Protein AF-A0A7R8VYS5-F1 (afdb_monomer_lite)

Structure (mmCIF, N/CA/C/O backbone):
data_AF-A0A7R8VYS5-F1
#
_entry.id   AF-A0A7R8VYS5-F1
#
loop_
_atom_site.group_PDB
_atom_site.id
_atom_site.type_symbol
_atom_site.label_atom_id
_atom_site.label_alt_id
_atom_site.label_comp_id
_atom_site.label_asym_id
_atom_site.label_entity_id
_atom_site.label_seq_id
_atom_site.pdbx_PDB_ins_code
_atom_site.Cartn_x
_atom_site.Cartn_y
_atom_site.Cartn_z
_atom_site.occupancy
_atom_site.B_iso_or_equiv
_atom_site.auth_seq_id
_atom_site.auth_comp_id
_atom_site.auth_asym_id
_atom_site.auth_atom_id
_atom_site.pdbx_PDB_model_num
ATOM 1 N N . CYS A 1 1 ? 26.573 7.358 -9.102 1.00 62.75 1 CYS A N 1
ATOM 2 C CA . CYS A 1 1 ? 25.370 7.108 -8.269 1.00 62.75 1 CYS A CA 1
ATOM 3 C C . CYS A 1 1 ? 24.070 6.967 -9.071 1.00 62.75 1 CYS A C 1
ATOM 5 O O . CYS A 1 1 ? 23.376 5.982 -8.853 1.00 62.75 1 CYS A O 1
ATOM 7 N N . LEU A 1 2 ? 23.752 7.855 -10.030 1.00 83.25 2 LEU A N 1
ATOM 8 C CA . LEU A 1 2 ? 22.486 7.796 -10.794 1.00 83.25 2 LEU A CA 1
ATOM 9 C C . LEU A 1 2 ? 22.242 6.452 -11.512 1.00 83.25 2 LEU A C 1
ATOM 11 O O . LEU A 1 2 ? 21.148 5.898 -11.453 1.00 83.25 2 LEU A O 1
ATOM 15 N N . ALA A 1 3 ? 23.283 5.891 -12.136 1.00 92.56 3 ALA A N 1
ATOM 16 C CA . ALA A 1 3 ? 23.187 4.615 -12.847 1.00 92.56 3 ALA A CA 1
ATOM 17 C C . ALA A 1 3 ? 22.881 3.420 -11.920 1.00 92.56 3 ALA A C 1
ATOM 19 O O . ALA A 1 3 ? 22.159 2.511 -12.321 1.00 92.56 3 ALA A O 1
ATOM 20 N N . LEU A 1 4 ? 23.388 3.426 -10.678 1.00 97.38 4 LEU A N 1
ATOM 21 C CA . LEU A 1 4 ? 23.113 2.376 -9.690 1.00 97.38 4 LEU A CA 1
ATOM 22 C C . LEU A 1 4 ? 21.640 2.409 -9.264 1.00 97.38 4 LEU A C 1
ATOM 24 O O . LEU A 1 4 ? 20.971 1.380 -9.286 1.00 97.38 4 LEU A O 1
ATOM 28 N N . VAL A 1 5 ? 21.132 3.600 -8.928 1.00 97.44 5 VAL A N 1
ATOM 29 C CA . VAL A 1 5 ? 19.735 3.805 -8.515 1.00 97.44 5 VAL A CA 1
ATOM 30 C C . VAL A 1 5 ? 18.788 3.410 -9.650 1.00 97.44 5 VAL A C 1
ATOM 32 O O . VAL A 1 5 ? 17.892 2.594 -9.447 1.00 97.44 5 VAL A O 1
ATOM 35 N N . ALA A 1 6 ? 19.037 3.887 -10.873 1.00 97.00 6 ALA A N 1
ATOM 36 C CA . ALA A 1 6 ? 18.218 3.540 -12.032 1.00 97.00 6 ALA A CA 1
ATOM 37 C C . ALA A 1 6 ? 18.183 2.024 -12.294 1.00 97.00 6 ALA A C 1
ATOM 39 O O . ALA A 1 6 ? 17.119 1.480 -12.578 1.00 97.00 6 ALA A O 1
ATOM 40 N N . ARG A 1 7 ? 19.320 1.324 -12.167 1.00 97.44 7 ARG A N 1
ATOM 41 C CA . ARG A 1 7 ? 19.379 -0.138 -12.328 1.00 97.44 7 ARG A CA 1
ATOM 42 C C . ARG A 1 7 ? 18.647 -0.875 -11.206 1.00 97.44 7 ARG A C 1
ATOM 44 O O . ARG A 1 7 ? 17.888 -1.788 -11.506 1.00 97.44 7 ARG A O 1
ATOM 51 N N . ARG A 1 8 ? 18.824 -0.462 -9.945 1.00 97.44 8 ARG A N 1
ATOM 52 C CA . ARG A 1 8 ? 18.141 -1.062 -8.782 1.00 97.44 8 ARG A CA 1
ATOM 53 C C . ARG A 1 8 ? 16.616 -0.973 -8.891 1.00 97.44 8 ARG A C 1
ATOM 55 O O . ARG A 1 8 ? 15.931 -1.892 -8.464 1.00 97.44 8 ARG A O 1
ATOM 62 N N . HIS A 1 9 ? 16.101 0.110 -9.468 1.00 96.94 9 HIS A N 1
ATOM 63 C CA . HIS A 1 9 ? 14.665 0.326 -9.671 1.00 96.94 9 HIS A CA 1
ATOM 64 C C . HIS A 1 9 ? 14.165 -0.116 -11.054 1.00 96.94 9 HIS A C 1
ATOM 66 O O . HIS A 1 9 ? 13.070 0.274 -11.447 1.00 96.94 9 HIS A O 1
ATOM 72 N N . TYR A 1 10 ? 14.950 -0.877 -11.829 1.00 97.06 10 TYR A N 1
ATOM 73 C CA . TYR A 1 10 ? 14.580 -1.308 -13.187 1.00 97.06 10 TYR A CA 1
ATOM 74 C C . TYR A 1 10 ? 14.127 -0.150 -14.099 1.00 97.06 10 TYR A C 1
ATOM 76 O O . TYR A 1 10 ? 13.295 -0.319 -14.984 1.00 97.06 10 TYR A O 1
ATOM 84 N N . ARG A 1 11 ? 14.686 1.050 -13.880 1.00 95.94 11 ARG A N 1
ATOM 85 C CA . ARG A 1 11 ? 14.343 2.318 -14.552 1.00 95.94 11 ARG A CA 1
ATOM 86 C C . ARG A 1 11 ? 12.891 2.789 -14.341 1.00 95.94 11 ARG A C 1
ATOM 88 O O . ARG A 1 11 ? 12.444 3.704 -15.028 1.00 95.94 11 ARG A O 1
ATOM 95 N N . LEU A 1 12 ? 12.177 2.245 -13.355 1.00 95.25 12 LEU A N 1
ATOM 96 C CA . LEU A 1 12 ? 10.824 2.652 -12.961 1.00 95.25 12 LEU A CA 1
ATOM 97 C C . LEU A 1 12 ? 10.879 3.758 -11.895 1.00 95.25 12 LEU A C 1
AT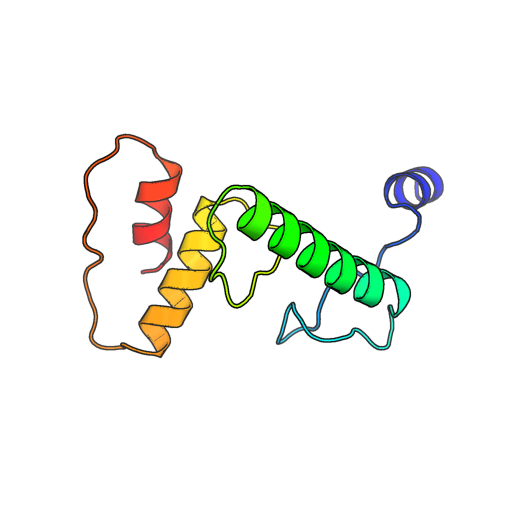OM 99 O O . LEU A 1 12 ? 10.730 3.508 -10.703 1.00 95.25 12 LEU A O 1
ATOM 103 N N . GLY A 1 13 ? 11.129 4.997 -12.324 1.00 93.69 13 GLY A N 1
ATOM 104 C CA . GLY A 1 13 ? 11.325 6.136 -11.412 1.00 93.69 13 GLY A CA 1
ATOM 105 C C . GLY A 1 13 ? 10.070 6.943 -11.050 1.00 93.69 13 GLY A C 1
ATOM 106 O O . GLY A 1 13 ? 10.122 7.749 -10.131 1.00 93.69 13 GLY A O 1
ATOM 107 N N . HIS A 1 14 ? 8.954 6.758 -11.760 1.00 94.69 14 HIS A N 1
ATOM 108 C CA . HIS A 1 14 ? 7.770 7.627 -11.639 1.00 94.69 14 HIS A CA 1
ATOM 109 C C . HIS A 1 14 ? 6.801 7.254 -10.503 1.00 94.69 14 HIS A C 1
ATOM 111 O O . HIS A 1 14 ? 5.863 8.004 -10.247 1.00 94.69 14 HIS A O 1
ATOM 117 N N . GLY A 1 15 ? 6.997 6.109 -9.842 1.00 94.19 15 GLY A N 1
ATOM 118 C CA . GLY A 1 15 ? 6.059 5.599 -8.837 1.00 94.19 15 GLY A CA 1
ATOM 119 C C . GLY A 1 15 ? 4.768 5.027 -9.439 1.00 94.19 15 GLY A C 1
ATOM 120 O O . 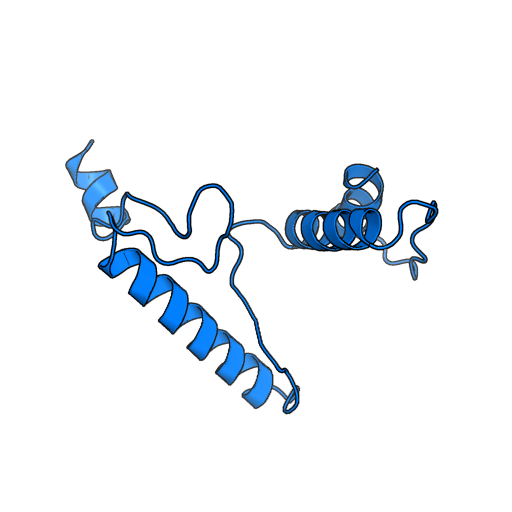GLY A 1 15 ? 4.759 4.579 -10.589 1.00 94.19 15 GLY A O 1
ATOM 121 N N . ILE A 1 16 ? 3.700 5.016 -8.636 1.00 95.50 16 ILE A N 1
ATOM 122 C CA . ILE A 1 16 ? 2.369 4.493 -8.983 1.00 95.50 16 ILE A CA 1
ATOM 123 C C . ILE A 1 16 ? 1.292 5.561 -8.762 1.00 95.50 16 ILE A C 1
ATOM 125 O O . ILE A 1 16 ? 1.469 6.454 -7.935 1.00 95.50 16 ILE A O 1
ATOM 129 N N . GLY A 1 17 ? 0.170 5.434 -9.473 1.00 93.06 17 GLY A N 1
ATOM 130 C CA . GLY A 1 17 ? -0.994 6.298 -9.297 1.00 93.06 17 GLY A CA 1
ATOM 131 C C . GLY A 1 17 ? -0.798 7.749 -9.744 1.00 93.06 17 GLY A C 1
ATOM 132 O O . GLY A 1 17 ? 0.160 8.125 -10.436 1.00 93.06 17 GLY A O 1
ATOM 133 N N . ARG A 1 18 ? -1.754 8.578 -9.333 1.00 94.50 18 ARG A N 1
ATOM 134 C CA . ARG A 1 18 ? -1.777 10.034 -9.492 1.00 94.50 18 ARG A CA 1
ATOM 135 C C . ARG A 1 18 ? -1.999 10.694 -8.131 1.00 94.50 18 ARG A C 1
ATOM 137 O O . ARG A 1 18 ? -2.220 10.027 -7.128 1.00 94.50 18 ARG A O 1
ATOM 144 N N . SER A 1 19 ? -1.928 12.023 -8.092 1.00 83.50 19 SER A N 1
ATOM 145 C CA . SER A 1 19 ? -2.007 12.804 -6.850 1.00 83.50 19 SER A CA 1
ATOM 146 C C . SER A 1 19 ? -3.299 12.605 -6.047 1.00 83.50 19 SER A C 1
ATOM 148 O O . SER A 1 19 ? -3.295 12.897 -4.859 1.00 83.50 19 SER A O 1
ATOM 150 N N . GLY A 1 20 ? -4.383 12.137 -6.676 1.00 78.44 20 GLY A N 1
ATOM 151 C CA . GLY A 1 20 ? -5.666 11.883 -6.011 1.00 78.44 20 GLY A CA 1
ATOM 152 C C . GLY A 1 20 ? -6.055 10.409 -5.883 1.00 78.44 20 GLY A C 1
ATOM 153 O O . GLY A 1 20 ? -6.951 10.105 -5.106 1.00 78.44 20 GLY A O 1
ATOM 154 N N . ASP A 1 21 ? -5.407 9.499 -6.618 1.00 85.31 21 ASP A N 1
ATOM 155 C CA . ASP A 1 21 ? -5.820 8.094 -6.684 1.00 85.31 21 ASP A CA 1
ATOM 156 C C . ASP A 1 21 ? -4.636 7.173 -7.040 1.00 85.31 21 ASP A C 1
ATOM 158 O O . ASP A 1 21 ? -3.957 7.340 -8.058 1.00 85.31 21 ASP A O 1
ATOM 162 N N . LEU A 1 22 ? -4.392 6.176 -6.184 1.00 86.12 22 LEU A N 1
ATOM 163 C CA . LEU A 1 22 ? -3.338 5.169 -6.341 1.00 86.12 22 LEU A CA 1
ATOM 164 C C . LEU A 1 22 ? -3.628 4.152 -7.459 1.00 86.12 22 LEU A C 1
ATOM 166 O O . LEU A 1 22 ? -2.693 3.564 -8.011 1.00 86.12 22 LEU A O 1
ATOM 170 N N . GLY A 1 23 ? -4.902 3.919 -7.782 1.00 86.44 23 GLY A N 1
ATOM 171 C CA . GLY A 1 23 ? -5.344 2.996 -8.830 1.00 86.44 23 GLY A CA 1
ATOM 172 C C . GLY A 1 23 ? -5.330 3.603 -10.235 1.00 86.44 23 GLY A C 1
ATOM 173 O O . GLY A 1 23 ? -5.398 2.870 -11.228 1.00 86.44 23 GLY A O 1
ATOM 174 N N . GLU A 1 24 ? -5.216 4.926 -10.335 1.00 91.62 24 GLU A N 1
ATOM 175 C CA . GLU A 1 24 ? -5.321 5.645 -11.599 1.00 91.62 24 GLU A CA 1
ATOM 176 C C . GLU A 1 24 ? -4.078 5.461 -12.487 1.00 91.62 24 GLU A C 1
ATOM 178 O O . GLU A 1 24 ? -2.939 5.357 -12.022 1.00 91.62 24 GLU A O 1
ATOM 183 N N . VAL A 1 25 ? -4.284 5.427 -13.808 1.00 93.81 25 VAL A N 1
ATOM 184 C CA . VAL A 1 25 ? -3.183 5.313 -14.775 1.00 93.81 25 VAL A CA 1
ATOM 185 C C . VAL A 1 25 ? -2.410 6.628 -14.832 1.00 93.81 25 VAL A C 1
ATOM 187 O O . VAL A 1 25 ? -2.982 7.686 -15.079 1.00 93.81 25 VAL A O 1
ATOM 190 N N . GLN A 1 26 ? -1.089 6.559 -14.674 1.00 94.56 26 GLN A N 1
ATOM 191 C CA . GLN A 1 26 ? -0.197 7.702 -14.822 1.00 94.56 26 GLN A CA 1
ATOM 192 C C . GLN A 1 26 ? 0.168 7.892 -16.307 1.00 94.56 26 GLN A C 1
ATOM 194 O O . GLN A 1 26 ? 0.942 7.086 -16.837 1.00 94.56 26 GLN A O 1
ATOM 199 N N . PRO A 1 27 ? -0.300 8.959 -16.993 1.00 91.94 27 PRO A N 1
ATOM 200 C CA . PRO A 1 27 ? -0.019 9.175 -18.419 1.00 91.94 27 PRO A CA 1
ATOM 201 C C . PRO A 1 27 ? 1.480 9.308 -18.725 1.00 91.94 27 PRO A C 1
ATOM 203 O O . PRO A 1 27 ? 1.927 8.948 -19.809 1.00 91.94 27 PRO A O 1
ATOM 206 N N . LYS A 1 28 ? 2.277 9.767 -17.751 1.00 93.88 28 LYS A N 1
ATOM 207 C CA . LYS A 1 28 ? 3.741 9.894 -17.872 1.00 93.88 28 LYS A CA 1
ATOM 208 C C . LYS A 1 28 ? 4.498 8.585 -17.604 1.00 93.88 28 LYS A C 1
ATOM 210 O O . LYS A 1 28 ? 5.714 8.538 -17.757 1.00 93.88 28 LYS A O 1
ATOM 215 N N . ALA A 1 29 ? 3.804 7.530 -17.174 1.00 94.56 29 ALA A N 1
ATOM 216 C CA . ALA A 1 29 ? 4.410 6.286 -16.711 1.00 94.56 29 ALA A CA 1
ATOM 217 C C . ALA A 1 29 ? 3.510 5.074 -16.995 1.00 94.56 29 ALA A C 1
ATOM 219 O O . ALA A 1 29 ? 3.088 4.354 -16.083 1.00 94.56 29 ALA A O 1
ATOM 220 N N . ALA A 1 30 ? 3.231 4.828 -18.278 1.00 95.25 30 ALA A N 1
ATOM 221 C CA . ALA A 1 30 ? 2.410 3.698 -18.718 1.00 95.25 30 ALA A CA 1
ATOM 222 C C . ALA A 1 30 ? 2.951 2.343 -18.217 1.00 95.25 30 ALA A C 1
ATOM 224 O O . ALA A 1 30 ? 2.182 1.524 -17.719 1.00 95.25 30 ALA A O 1
ATOM 225 N N . GLY A 1 31 ? 4.276 2.137 -18.261 1.00 95.94 31 GLY A N 1
ATOM 226 C CA . GLY A 1 31 ? 4.919 0.907 -17.779 1.00 95.94 31 GLY A CA 1
ATOM 227 C C . GLY A 1 31 ? 4.718 0.661 -16.279 1.00 95.94 31 GLY A C 1
ATOM 228 O O . GLY A 1 31 ? 4.278 -0.418 -15.888 1.00 95.94 31 GLY A O 1
ATOM 229 N N . SER A 1 32 ? 4.956 1.674 -15.437 1.00 96.19 32 SER A N 1
ATOM 230 C CA . SER A 1 32 ? 4.700 1.575 -13.990 1.00 96.19 32 SER A CA 1
ATOM 231 C C . SER A 1 32 ? 3.216 1.361 -13.681 1.00 96.19 32 SER A C 1
ATOM 233 O O . SER A 1 32 ? 2.874 0.592 -12.786 1.00 96.19 32 SER A O 1
ATOM 235 N N . SER A 1 33 ? 2.326 1.997 -14.450 1.00 96.31 33 SER A N 1
ATOM 236 C CA . SER A 1 33 ? 0.874 1.841 -14.299 1.00 96.31 33 SER A CA 1
ATOM 237 C C . SER A 1 33 ? 0.416 0.417 -14.621 1.00 96.31 33 SER A C 1
ATOM 239 O O . SER A 1 33 ? -0.390 -0.154 -13.888 1.00 96.31 33 SER A O 1
ATOM 241 N N . LEU A 1 34 ? 0.950 -0.178 -15.693 1.00 96.69 34 LEU A N 1
ATOM 242 C CA . LEU A 1 34 ? 0.681 -1.570 -16.048 1.00 96.69 34 LEU A CA 1
ATOM 243 C C . LEU A 1 34 ? 1.206 -2.527 -14.971 1.00 96.69 34 LEU A C 1
ATOM 245 O O . LEU A 1 34 ? 0.478 -3.423 -14.552 1.00 96.69 34 LEU A O 1
ATOM 249 N N . MET A 1 35 ? 2.428 -2.304 -14.479 1.00 96.88 35 MET A N 1
ATOM 250 C CA . MET A 1 35 ? 3.008 -3.104 -13.398 1.00 96.88 35 MET A CA 1
ATOM 251 C C . MET A 1 35 ? 2.146 -3.063 -12.131 1.00 96.88 35 MET A C 1
ATOM 253 O O . MET A 1 35 ? 1.886 -4.111 -11.544 1.00 96.88 35 MET A O 1
ATOM 257 N N . ASN A 1 36 ? 1.652 -1.887 -11.738 1.00 96.56 36 ASN A N 1
ATOM 258 C CA . ASN A 1 36 ? 0.748 -1.739 -10.597 1.00 96.56 36 ASN A CA 1
ATOM 259 C C . ASN A 1 36 ? -0.547 -2.552 -10.783 1.00 96.56 36 ASN A C 1
ATOM 261 O O . ASN A 1 36 ? -0.927 -3.326 -9.908 1.00 96.56 36 ASN A O 1
ATOM 265 N N . LYS A 1 37 ? -1.192 -2.441 -11.954 1.00 96.75 37 LYS A N 1
ATOM 266 C CA . LYS A 1 37 ? -2.423 -3.189 -12.264 1.00 96.75 37 LYS A CA 1
ATOM 267 C C . LYS A 1 37 ? -2.207 -4.700 -12.230 1.00 96.75 37 LYS A C 1
ATOM 269 O O . LYS A 1 37 ? -2.966 -5.401 -11.569 1.00 96.75 37 LYS A O 1
ATOM 274 N N . LEU A 1 38 ? -1.157 -5.188 -12.893 1.00 97.75 38 LEU A N 1
ATOM 275 C CA . LEU A 1 38 ? -0.808 -6.610 -12.894 1.00 97.75 38 LEU A CA 1
ATOM 276 C C . LEU A 1 38 ? -0.526 -7.117 -11.479 1.00 97.75 38 LEU A C 1
ATOM 278 O O . LEU A 1 38 ? -1.019 -8.174 -11.101 1.00 97.75 38 LEU A O 1
ATOM 282 N N . THR A 1 39 ? 0.205 -6.340 -10.679 1.00 97.81 39 THR A N 1
ATOM 283 C CA . THR A 1 39 ? 0.502 -6.693 -9.286 1.00 97.81 39 THR A CA 1
ATOM 284 C C . THR A 1 39 ? -0.786 -6.833 -8.474 1.00 97.81 39 THR A C 1
ATOM 286 O O . THR A 1 39 ? -0.960 -7.833 -7.785 1.00 97.81 39 THR A O 1
ATOM 289 N N . ASN A 1 40 ? -1.728 -5.895 -8.607 1.00 97.38 40 ASN A N 1
ATOM 290 C CA . ASN A 1 40 ? -3.021 -5.970 -7.920 1.00 97.38 40 ASN A CA 1
ATOM 291 C C . ASN A 1 40 ? -3.848 -7.186 -8.365 1.00 97.38 40 ASN A C 1
ATOM 293 O O . ASN A 1 40 ? -4.438 -7.855 -7.521 1.00 97.38 40 ASN A O 1
ATOM 297 N N . CYS A 1 41 ? -3.858 -7.515 -9.661 1.00 97.88 41 CYS A N 1
ATOM 298 C CA . CYS A 1 41 ? -4.530 -8.714 -10.165 1.00 97.88 41 CYS A CA 1
ATOM 299 C C . CYS A 1 41 ? -3.918 -10.003 -9.598 1.00 97.88 41 CYS A C 1
ATOM 301 O O . CYS A 1 41 ? -4.657 -10.875 -9.150 1.00 97.88 41 CYS A O 1
ATOM 303 N N . LEU A 1 42 ? -2.586 -10.112 -9.578 1.00 98.44 42 LEU A N 1
ATOM 304 C CA . LEU A 1 42 ? -1.891 -11.287 -9.045 1.00 98.44 42 LEU A CA 1
ATOM 305 C C . LEU A 1 42 ? -2.105 -11.441 -7.536 1.00 98.44 42 LEU A C 1
ATOM 307 O O . LEU A 1 42 ? -2.356 -12.541 -7.058 1.00 98.44 42 LEU A O 1
ATOM 311 N N . VAL A 1 43 ? -2.054 -10.345 -6.777 1.00 98.12 43 VAL A N 1
ATOM 312 C CA . VAL A 1 43 ? -2.333 -10.378 -5.334 1.00 98.12 43 VAL A CA 1
ATOM 313 C C . VAL A 1 43 ? -3.784 -10.782 -5.068 1.00 98.12 43 VAL A C 1
ATOM 315 O O . VAL A 1 43 ? -4.032 -11.585 -4.170 1.00 98.12 43 VAL A O 1
ATOM 318 N N . LEU A 1 44 ? -4.739 -10.285 -5.860 1.00 98.19 44 LEU A N 1
ATOM 319 C CA . LEU A 1 44 ? -6.145 -10.673 -5.736 1.00 98.19 44 LEU A CA 1
ATOM 320 C C . LEU A 1 44 ? -6.338 -12.168 -5.991 1.00 98.19 44 LEU A C 1
ATOM 322 O O . LEU A 1 44 ? -7.080 -12.827 -5.262 1.00 98.19 44 LEU A O 1
ATOM 326 N N . ASP A 1 45 ? -5.663 -12.691 -7.012 1.00 98.19 45 ASP A N 1
ATOM 327 C CA . ASP A 1 45 ? -5.684 -14.112 -7.336 1.00 98.19 45 ASP A CA 1
ATOM 328 C C . ASP A 1 45 ? -5.117 -14.953 -6.185 1.00 98.19 45 ASP A C 1
ATOM 330 O O . ASP A 1 45 ? -5.777 -15.879 -5.719 1.00 98.19 45 ASP A O 1
ATOM 334 N N . VAL A 1 46 ? -3.976 -14.549 -5.613 1.00 98.38 46 VAL A N 1
ATOM 335 C CA . VAL A 1 46 ? -3.399 -15.199 -4.425 1.00 98.38 46 VAL A CA 1
ATOM 336 C C . VAL A 1 46 ? -4.364 -15.164 -3.236 1.00 98.38 46 VAL A C 1
ATOM 338 O O . VAL A 1 46 ? -4.563 -16.184 -2.586 1.00 98.38 46 VAL A O 1
ATOM 341 N N . ILE A 1 47 ? -5.012 -14.032 -2.948 1.00 98.25 47 ILE A N 1
ATOM 342 C CA . ILE A 1 47 ? -5.990 -13.925 -1.848 1.00 98.25 47 ILE A CA 1
ATOM 343 C C . ILE A 1 47 ? -7.145 -14.921 -2.032 1.00 98.25 47 ILE A C 1
ATOM 345 O O . ILE A 1 47 ? -7.561 -15.589 -1.079 1.00 98.25 47 ILE A O 1
ATOM 349 N N . ARG A 1 48 ? -7.654 -15.044 -3.262 1.00 98.25 48 ARG A N 1
ATOM 350 C CA . ARG A 1 48 ? -8.729 -15.985 -3.599 1.00 98.25 48 ARG A CA 1
ATOM 351 C C . ARG A 1 48 ? -8.255 -17.431 -3.512 1.00 98.25 48 ARG A C 1
ATOM 353 O O . ARG A 1 48 ? -8.969 -18.263 -2.951 1.00 98.25 48 ARG A O 1
ATOM 360 N N . PHE A 1 49 ? -7.048 -17.707 -3.998 1.00 98.00 49 PHE A N 1
ATOM 361 C CA . PHE A 1 49 ? -6.397 -19.011 -3.909 1.00 98.00 49 PHE A CA 1
ATOM 362 C C . PHE A 1 49 ? -6.209 -19.460 -2.452 1.00 98.00 49 PHE A C 1
ATOM 364 O O . PHE A 1 49 ? -6.513 -20.601 -2.118 1.00 98.00 49 PHE A O 1
ATOM 371 N N . MET A 1 50 ? -5.816 -18.546 -1.560 1.00 98.00 50 MET A N 1
ATOM 372 C CA . MET A 1 50 ? -5.625 -18.808 -0.125 1.00 98.00 50 MET A CA 1
ATOM 373 C C . MET A 1 50 ? -6.935 -19.004 0.660 1.00 98.00 50 MET A C 1
ATOM 375 O O . MET A 1 50 ? -6.894 -19.266 1.861 1.00 98.00 50 MET A O 1
ATOM 379 N N . GLY A 1 51 ? -8.098 -18.895 0.009 1.00 97.81 51 GLY A N 1
ATOM 380 C CA . GLY A 1 51 ? -9.396 -19.266 0.580 1.00 97.81 51 GLY A CA 1
ATOM 381 C C . GLY A 1 51 ? -10.428 -18.140 0.639 1.00 97.81 51 GLY A C 1
ATOM 382 O O . GLY A 1 51 ? -11.613 -18.426 0.809 1.00 97.81 51 GLY A O 1
ATOM 383 N N . VAL A 1 52 ? -10.044 -16.876 0.422 1.00 97.44 52 VAL A N 1
ATOM 384 C CA . VAL A 1 52 ? -10.982 -15.734 0.417 1.00 97.44 52 VAL A CA 1
ATOM 385 C C . VAL A 1 52 ? -11.597 -15.565 -0.979 1.00 97.44 52 VAL A C 1
ATOM 387 O O . VAL A 1 52 ? -11.392 -14.570 -1.677 1.00 97.44 52 VAL A O 1
ATOM 390 N N . LYS A 1 53 ? -12.342 -16.585 -1.419 1.00 95.44 53 LYS A N 1
ATOM 391 C CA . LYS A 1 53 ? -12.835 -16.733 -2.803 1.00 95.44 53 LYS A CA 1
ATOM 392 C C . LYS A 1 53 ? -13.725 -15.579 -3.280 1.00 95.44 53 LYS A C 1
ATOM 394 O O . LYS A 1 53 ? -13.736 -15.269 -4.466 1.00 95.44 53 LYS A O 1
ATOM 399 N N . THR A 1 54 ? -14.453 -14.937 -2.369 1.00 96.56 54 THR A N 1
ATOM 400 C CA . THR A 1 54 ? -15.410 -13.859 -2.670 1.00 96.56 54 THR A CA 1
ATOM 401 C C . THR A 1 54 ? -14.803 -12.456 -2.599 1.00 96.56 54 THR A C 1
ATOM 403 O O . THR A 1 54 ? -15.538 -11.477 -2.700 1.00 96.56 54 THR A O 1
ATOM 406 N N . SER A 1 55 ? -13.477 -12.324 -2.446 1.00 95.62 55 SER A N 1
ATOM 407 C CA . SER A 1 55 ? -12.822 -11.011 -2.454 1.00 95.62 55 SER A CA 1
ATOM 408 C C . SER A 1 55 ? -13.104 -10.273 -3.769 1.00 95.62 55 SER A C 1
ATOM 410 O O . SER A 1 55 ? -12.754 -10.765 -4.847 1.00 95.62 55 SER A O 1
ATOM 412 N N . ALA A 1 56 ? -13.752 -9.107 -3.689 1.00 96.19 56 ALA A N 1
ATOM 413 C CA . ALA A 1 56 ? -14.168 -8.323 -4.854 1.00 96.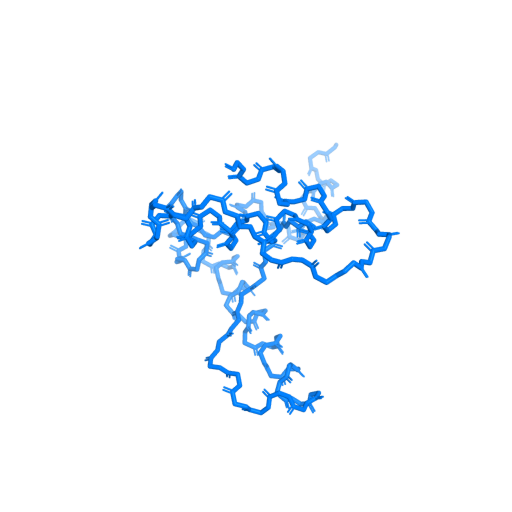19 56 ALA A CA 1
ATOM 414 C C . ALA A 1 56 ? -13.002 -7.559 -5.505 1.00 96.19 56 ALA A C 1
ATOM 416 O O . ALA A 1 56 ? -12.991 -7.366 -6.718 1.00 96.19 56 ALA A O 1
ATOM 417 N N . GLY A 1 57 ? -11.997 -7.172 -4.718 1.00 94.88 57 GLY A N 1
ATOM 418 C CA . GLY A 1 57 ? -10.837 -6.433 -5.196 1.00 94.88 57 GLY A CA 1
ATOM 419 C C . GLY A 1 57 ? -9.774 -6.269 -4.117 1.00 94.88 57 GLY A C 1
ATOM 420 O O . GLY A 1 57 ? -10.027 -6.477 -2.932 1.00 94.88 57 GLY A O 1
ATOM 421 N N . CYS A 1 58 ? -8.570 -5.894 -4.538 1.00 96.06 58 CYS A N 1
ATOM 422 C CA . CYS A 1 58 ? -7.493 -5.479 -3.649 1.00 96.06 58 CYS A CA 1
ATOM 423 C C . CYS A 1 58 ? -6.554 -4.517 -4.377 1.00 96.06 58 CYS A C 1
ATOM 425 O O . CYS A 1 58 ? -6.515 -4.481 -5.609 1.00 96.06 58 CYS A O 1
ATOM 427 N N . PHE A 1 59 ? -5.753 -3.786 -3.614 1.00 95.81 59 PHE A N 1
ATOM 428 C CA . PHE A 1 59 ? -4.683 -2.961 -4.150 1.00 95.81 59 PHE A CA 1
ATOM 429 C C . PHE A 1 59 ? -3.486 -2.963 -3.201 1.00 95.81 59 PHE A C 1
ATOM 431 O O . PHE A 1 59 ? -3.645 -3.007 -1.980 1.00 95.81 59 PHE A O 1
ATOM 438 N N . VAL A 1 60 ? -2.283 -2.942 -3.768 1.00 96.06 60 VAL A N 1
ATOM 439 C CA . VAL A 1 60 ? -1.037 -2.838 -3.012 1.00 96.06 60 VAL A CA 1
ATOM 440 C C . VAL A 1 60 ? -0.773 -1.376 -2.684 1.00 96.06 60 VAL A C 1
ATOM 442 O O . VAL A 1 60 ? -0.777 -0.511 -3.558 1.00 96.06 60 VAL A O 1
ATOM 445 N N . VAL A 1 61 ? -0.505 -1.108 -1.410 1.00 95.56 61 VAL A N 1
ATOM 446 C CA . VAL A 1 61 ? -0.194 0.228 -0.904 1.00 95.56 61 VAL A CA 1
ATOM 447 C C . VAL A 1 61 ? 1.268 0.257 -0.458 1.00 95.56 61 VAL A C 1
ATOM 449 O O . VAL A 1 61 ? 1.684 -0.645 0.271 1.00 95.56 61 VAL A O 1
ATOM 452 N N . PRO A 1 62 ? 2.070 1.270 -0.841 1.00 94.94 62 PRO A N 1
ATOM 453 C CA . PRO A 1 62 ? 3.483 1.372 -0.472 1.00 94.94 62 PRO A CA 1
ATOM 454 C C . PRO A 1 62 ? 3.654 1.896 0.964 1.00 94.94 62 PRO A C 1
ATOM 456 O O . PRO A 1 62 ? 4.385 2.849 1.223 1.00 94.94 62 PRO A O 1
ATOM 459 N N . MET A 1 63 ? 2.942 1.289 1.909 1.00 96.25 63 MET A N 1
ATOM 460 C CA . MET A 1 63 ? 2.946 1.634 3.323 1.00 96.25 63 MET A CA 1
ATOM 461 C C . MET A 1 63 ? 2.919 0.361 4.167 1.00 96.25 63 MET A C 1
ATOM 463 O O . MET A 1 63 ? 2.400 -0.671 3.752 1.00 96.25 63 MET A O 1
ATOM 467 N N . ALA A 1 64 ? 3.451 0.432 5.387 1.00 96.81 64 ALA A N 1
ATOM 468 C CA . ALA A 1 64 ? 3.323 -0.670 6.335 1.00 96.81 64 ALA A CA 1
ATOM 469 C C . ALA 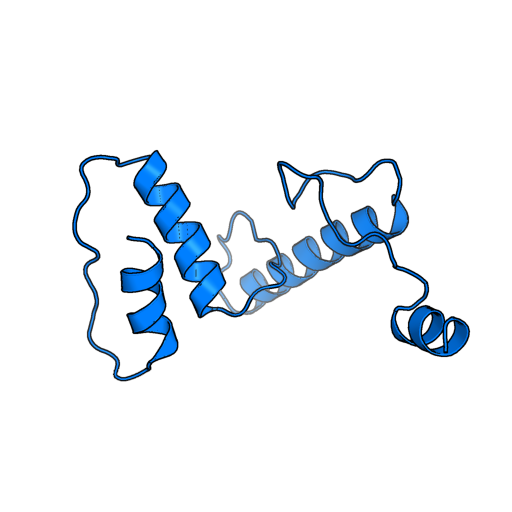A 1 64 ? 1.847 -0.914 6.707 1.00 96.81 64 ALA A C 1
ATOM 471 O O . ALA A 1 64 ? 1.007 -0.016 6.605 1.00 96.81 64 ALA A O 1
ATOM 472 N N . THR A 1 65 ? 1.537 -2.106 7.221 1.00 96.50 65 THR A N 1
ATOM 473 C CA . THR A 1 65 ? 0.168 -2.503 7.595 1.00 96.50 65 THR A CA 1
ATOM 474 C C . THR A 1 65 ? -0.500 -1.510 8.546 1.00 96.50 65 THR A C 1
ATOM 476 O O . THR A 1 65 ? -1.656 -1.162 8.345 1.00 96.50 65 THR A O 1
ATOM 479 N N . GLY A 1 66 ? 0.231 -0.985 9.539 1.00 96.62 66 GLY A N 1
ATOM 480 C CA . GLY A 1 66 ? -0.306 0.023 10.461 1.00 96.62 66 GLY A CA 1
ATOM 481 C C . GLY A 1 66 ? -0.779 1.291 9.742 1.00 96.62 66 GLY A C 1
ATOM 482 O O . GLY A 1 66 ? -1.884 1.752 9.984 1.00 96.62 66 GLY A O 1
ATOM 483 N N . MET A 1 67 ? 0.005 1.810 8.796 1.00 97.62 67 MET A N 1
ATOM 484 C CA . MET A 1 67 ? -0.379 2.986 8.003 1.00 97.62 67 MET A CA 1
ATOM 485 C C . MET A 1 67 ? -1.478 2.673 6.980 1.00 97.62 67 MET A C 1
ATOM 487 O O . MET A 1 67 ? -2.308 3.527 6.689 1.00 97.62 67 MET A O 1
ATOM 491 N N . SER A 1 68 ? -1.533 1.438 6.480 1.00 96.50 68 SER A N 1
ATOM 492 C CA . SER A 1 68 ? -2.649 0.979 5.645 1.00 96.50 68 SER A CA 1
ATOM 493 C C . SER A 1 68 ? -3.961 0.934 6.441 1.00 96.50 68 SER A C 1
ATOM 495 O O . SER A 1 68 ? -5.004 1.311 5.921 1.00 96.50 68 SER A O 1
ATOM 497 N N . LEU A 1 69 ? -3.915 0.561 7.727 1.00 97.06 69 LEU A N 1
ATOM 498 C CA . LEU A 1 69 ? -5.072 0.661 8.624 1.00 97.06 69 LEU A CA 1
ATOM 499 C C . LEU A 1 69 ? -5.470 2.118 8.891 1.00 97.06 69 LEU A C 1
ATOM 501 O O . LEU A 1 69 ? -6.663 2.406 8.895 1.00 97.06 69 LEU A O 1
ATOM 505 N N . VAL A 1 70 ? -4.501 3.032 9.058 1.00 97.44 70 VAL A N 1
ATOM 506 C CA . VAL A 1 70 ? -4.786 4.479 9.156 1.00 97.44 70 VAL A CA 1
ATOM 507 C C . VAL A 1 70 ? -5.554 4.950 7.924 1.00 97.44 70 VAL A C 1
ATOM 509 O O . VAL A 1 70 ? -6.575 5.608 8.074 1.00 97.44 70 VAL A O 1
ATOM 512 N N . LEU A 1 71 ? -5.109 4.575 6.719 1.00 95.62 71 LEU A N 1
ATOM 513 C CA . LEU A 1 71 ? -5.798 4.924 5.474 1.00 95.62 71 LEU A CA 1
ATOM 514 C C . LEU A 1 71 ? -7.267 4.471 5.498 1.00 95.62 71 LEU A C 1
ATOM 516 O O . LEU A 1 71 ? -8.151 5.286 5.255 1.00 95.62 71 LEU A O 1
ATOM 520 N N . CYS A 1 72 ? -7.536 3.214 5.869 1.00 96.12 72 CYS A N 1
ATOM 521 C CA . CYS A 1 72 ? -8.905 2.707 5.991 1.00 96.12 72 CYS A CA 1
ATOM 522 C C . CYS A 1 72 ? -9.733 3.483 7.030 1.00 96.12 72 CYS A C 1
ATOM 524 O O . CYS A 1 72 ? -10.890 3.808 6.777 1.00 96.12 72 CYS A O 1
ATOM 526 N N . MET A 1 73 ? -9.158 3.788 8.197 1.00 96.94 73 MET A N 1
ATOM 527 C CA . MET A 1 73 ? -9.848 4.524 9.264 1.00 96.94 73 MET A CA 1
ATOM 528 C C . MET A 1 73 ? -10.165 5.966 8.855 1.00 96.94 73 MET A C 1
ATOM 530 O O . MET A 1 73 ? -11.269 6.434 9.115 1.00 96.94 73 MET A O 1
ATOM 534 N N . LEU A 1 74 ? -9.243 6.649 8.168 1.00 96.25 74 LEU A N 1
ATOM 535 C CA . LEU A 1 74 ? -9.471 7.995 7.637 1.00 96.25 74 LEU A CA 1
ATOM 536 C C . LEU A 1 74 ? -10.600 8.008 6.600 1.00 96.25 74 LEU A C 1
ATOM 538 O O . LEU A 1 74 ? -11.447 8.898 6.639 1.00 96.25 74 LEU A O 1
ATOM 542 N N . THR A 1 75 ? -10.662 7.006 5.717 1.00 95.62 75 THR A N 1
ATOM 543 C CA . THR A 1 75 ? -11.783 6.852 4.777 1.00 95.62 75 THR A CA 1
ATOM 544 C C . THR A 1 75 ? -13.103 6.618 5.516 1.00 95.62 75 THR A C 1
ATOM 546 O O . THR A 1 75 ? -14.077 7.323 5.269 1.00 95.62 75 THR A O 1
ATOM 549 N N . LEU A 1 76 ? -13.132 5.712 6.500 1.00 96.62 76 LEU A N 1
ATOM 550 C CA . LEU A 1 76 ? -14.330 5.466 7.314 1.00 96.62 76 LEU A CA 1
ATOM 551 C C . LEU A 1 76 ? -14.775 6.704 8.108 1.00 96.62 76 LEU A C 1
ATOM 553 O O . LEU A 1 76 ? -15.971 6.915 8.288 1.00 96.62 76 LEU A O 1
ATOM 557 N N . LYS A 1 77 ? -13.839 7.537 8.575 1.00 96.06 77 LYS A N 1
ATOM 558 C CA . LYS A 1 77 ? -14.135 8.793 9.276 1.00 96.06 77 LYS A CA 1
ATOM 559 C C . LYS A 1 77 ? -14.786 9.825 8.356 1.00 96.06 77 LYS A C 1
ATOM 561 O O . LYS A 1 77 ? -15.672 10.545 8.810 1.00 96.06 77 LYS A O 1
ATOM 566 N N . GLN A 1 78 ? -14.388 9.878 7.082 1.00 95.50 78 GLN A N 1
ATOM 567 C CA . GLN A 1 78 ? -15.048 10.718 6.074 1.00 95.50 78 GLN A CA 1
ATOM 568 C C . GLN A 1 78 ? -16.485 10.251 5.809 1.00 95.50 78 GLN A C 1
ATOM 570 O O . GLN A 1 78 ? -17.384 11.080 5.711 1.00 95.50 78 GLN A O 1
ATOM 575 N N . GLU A 1 79 ? -16.718 8.937 5.755 1.00 97.00 79 GLU A N 1
ATOM 576 C CA . GLU A 1 79 ? -18.063 8.366 5.585 1.00 97.00 79 GLU A CA 1
ATOM 577 C C . GLU A 1 79 ? -18.928 8.471 6.853 1.00 97.00 79 GLU A C 1
ATOM 579 O O . GLU A 1 79 ? -20.155 8.541 6.775 1.00 97.00 79 GLU A O 1
ATOM 584 N N . ARG A 1 80 ? -18.305 8.466 8.038 1.00 96.25 80 ARG A N 1
ATOM 585 C CA . ARG A 1 80 ? -18.970 8.470 9.351 1.00 96.25 80 ARG A CA 1
ATOM 586 C C . ARG A 1 80 ? -18.377 9.557 10.260 1.00 96.25 80 ARG A C 1
ATOM 588 O O . ARG A 1 80 ? -17.696 9.224 11.240 1.00 96.25 80 ARG A O 1
ATOM 595 N N . PRO A 1 81 ? -18.652 10.847 9.997 1.00 94.88 81 PRO A N 1
ATOM 596 C CA . PRO A 1 81 ? -18.013 11.966 10.698 1.00 94.88 81 PRO A CA 1
ATOM 597 C C . PRO A 1 81 ? -18.263 11.968 12.213 1.00 94.88 81 PRO A C 1
ATOM 599 O O . PRO A 1 81 ? -17.365 12.323 12.981 1.00 94.88 81 PRO A O 1
ATOM 602 N N . ASP A 1 82 ? -19.422 11.479 12.663 1.00 95.88 82 ASP A N 1
ATOM 603 C CA . ASP A 1 82 ? -19.799 11.442 14.084 1.00 95.88 82 ASP A CA 1
ATOM 604 C C . ASP A 1 82 ? -19.150 10.298 14.878 1.00 95.88 82 ASP A C 1
ATOM 606 O O . ASP A 1 82 ? -19.241 10.256 16.107 1.00 95.88 82 ASP A O 1
ATOM 610 N N . SER A 1 83 ? -18.490 9.350 14.203 1.00 94.81 83 SER A N 1
ATOM 611 C CA . SER A 1 83 ? -17.812 8.239 14.876 1.00 94.81 83 SER A CA 1
ATOM 612 C C . SER A 1 83 ? -16.609 8.740 15.688 1.00 94.81 83 SER A C 1
ATOM 614 O O . SER A 1 83 ? -15.782 9.502 15.190 1.00 94.81 83 SER A O 1
ATOM 616 N N . LYS A 1 84 ? -16.521 8.340 16.962 1.00 93.88 84 LYS A N 1
ATOM 617 C CA . LYS A 1 84 ? -15.462 8.783 17.898 1.00 93.88 84 LYS A CA 1
ATOM 618 C C . LYS A 1 84 ? -14.580 7.652 18.419 1.00 93.88 84 LYS A C 1
ATOM 620 O O . LYS A 1 84 ? -13.569 7.913 19.056 1.00 93.88 84 LYS A O 1
ATOM 625 N N . PHE A 1 85 ? -14.987 6.404 18.202 1.00 95.38 85 PHE A N 1
ATOM 626 C CA . PHE A 1 85 ? -14.353 5.244 18.813 1.00 95.38 85 PHE A CA 1
ATOM 627 C C . PHE A 1 85 ? -14.155 4.135 17.787 1.00 95.38 85 PHE A C 1
ATOM 629 O O . PHE A 1 85 ? -15.037 3.871 16.969 1.00 95.38 85 PHE A O 1
ATOM 636 N N . VAL A 1 86 ? -13.017 3.452 17.889 1.00 96.19 86 VAL A N 1
ATOM 637 C CA . VAL A 1 86 ? -12.727 2.206 17.178 1.00 96.19 86 VAL A CA 1
ATOM 638 C C . VAL A 1 86 ? -12.780 1.076 18.197 1.00 96.19 86 VAL A C 1
ATOM 640 O O . VAL A 1 86 ? -12.010 1.065 19.158 1.00 96.19 86 VAL A O 1
ATOM 643 N N . LEU A 1 87 ? -13.694 0.124 18.005 1.00 95.50 87 LEU A N 1
ATOM 644 C CA . LEU A 1 87 ? -13.737 -1.070 18.842 1.00 95.50 87 LEU A CA 1
ATOM 645 C C . LEU A 1 87 ? -12.527 -1.953 18.514 1.00 95.50 87 LEU A C 1
ATOM 647 O O . LEU A 1 87 ? -12.329 -2.341 17.363 1.00 95.50 87 LEU A O 1
ATOM 651 N N . TRP A 1 88 ? -11.731 -2.278 19.529 1.00 95.56 88 TRP A N 1
ATOM 652 C CA . TRP A 1 88 ? -10.483 -3.017 19.369 1.00 95.56 88 TRP A CA 1
ATOM 653 C C . TRP A 1 88 ? -10.441 -4.231 20.293 1.00 95.56 88 TRP A C 1
ATOM 655 O O . TRP A 1 88 ? -10.398 -4.089 21.516 1.00 95.56 88 TRP A O 1
ATOM 665 N N . SER A 1 89 ? -10.424 -5.430 19.708 1.00 96.12 89 SER A N 1
ATOM 666 C CA . SER A 1 89 ? -10.127 -6.649 20.462 1.00 96.12 89 SER A CA 1
ATOM 667 C C . SER A 1 89 ? -8.641 -6.659 20.806 1.00 96.12 89 SER A C 1
ATOM 669 O O . SER A 1 89 ? -7.794 -6.568 19.914 1.00 96.12 89 SER A O 1
ATOM 671 N N . ARG A 1 90 ? -8.321 -6.701 22.104 1.00 95.75 90 ARG A N 1
ATOM 672 C CA . ARG A 1 90 ? -6.957 -6.482 22.592 1.00 95.75 90 ARG A CA 1
ATOM 673 C C . ARG A 1 90 ? -5.979 -7.490 21.987 1.00 95.75 90 ARG A C 1
ATOM 675 O O . ARG A 1 90 ? -6.109 -8.696 22.164 1.00 95.75 90 ARG A O 1
ATOM 682 N N . ILE A 1 91 ? -4.939 -6.947 21.366 1.00 96.00 91 ILE A N 1
ATOM 683 C CA . ILE A 1 91 ? -3.713 -7.635 20.977 1.00 96.00 91 ILE A CA 1
ATOM 684 C C . ILE A 1 91 ? -2.546 -6.694 21.271 1.00 96.00 91 ILE A C 1
ATOM 686 O O . ILE A 1 91 ? -2.563 -5.521 20.887 1.00 96.00 91 ILE A O 1
ATOM 690 N N . ASP A 1 92 ? -1.532 -7.201 21.964 1.00 95.44 92 ASP A N 1
ATOM 691 C CA . ASP A 1 92 ? -0.430 -6.387 22.478 1.00 95.44 92 ASP A CA 1
ATOM 692 C C . AS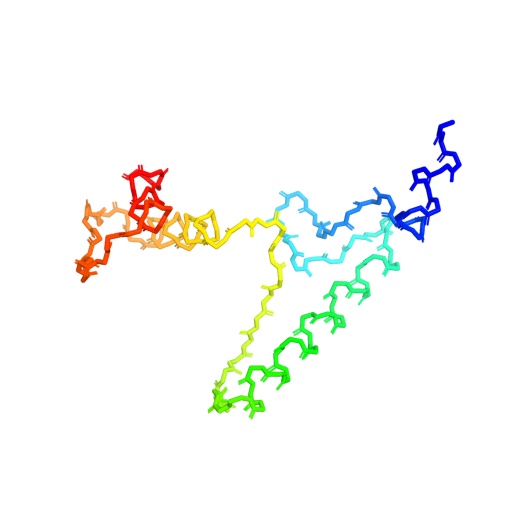P A 1 92 ? 0.662 -6.201 21.407 1.00 95.44 92 ASP A C 1
ATOM 694 O O . ASP A 1 92 ? 1.805 -6.634 21.545 1.00 95.44 92 ASP A O 1
ATOM 698 N N . GLN A 1 93 ? 0.297 -5.537 20.305 1.00 95.25 93 GLN A N 1
ATOM 699 C CA . GLN A 1 93 ? 1.198 -5.164 19.214 1.00 95.25 93 GLN A CA 1
ATOM 700 C C . GLN A 1 93 ? 1.125 -3.647 18.976 1.00 95.25 93 GLN A C 1
ATOM 702 O O . GLN A 1 93 ? 0.062 -3.052 18.801 1.00 95.25 93 GLN A O 1
ATOM 707 N N . LYS A 1 94 ? 2.290 -2.986 19.006 1.00 92.19 94 LYS A N 1
ATOM 708 C CA . LYS A 1 94 ? 2.361 -1.516 19.061 1.00 92.19 94 LYS A CA 1
ATOM 709 C C . LYS A 1 94 ? 1.796 -0.824 17.816 1.00 92.19 94 LYS A C 1
ATOM 711 O O . LYS A 1 94 ? 1.133 0.196 17.943 1.00 92.19 94 LYS A O 1
ATOM 716 N N . ALA A 1 95 ? 2.089 -1.318 16.615 1.00 91.19 95 ALA A N 1
ATOM 717 C CA . ALA A 1 95 ? 1.725 -0.655 15.363 1.00 91.19 95 ALA A CA 1
ATOM 718 C C . ALA A 1 95 ? 0.213 -0.670 15.084 1.00 91.19 95 ALA A C 1
ATOM 720 O O . ALA A 1 95 ? -0.320 0.343 14.639 1.00 91.19 95 ALA A O 1
ATOM 721 N N . CYS A 1 96 ? -0.476 -1.778 15.359 1.00 89.88 96 CYS A N 1
ATOM 722 C CA . CYS A 1 96 ? -1.915 -1.902 15.133 1.00 89.88 96 CYS A CA 1
ATOM 723 C C . CYS A 1 96 ? -2.757 -1.188 16.197 1.00 89.88 96 CYS A C 1
ATOM 725 O O . CYS A 1 96 ? -3.899 -0.846 15.933 1.00 89.88 96 CYS A O 1
ATOM 727 N N . PHE A 1 97 ? -2.197 -0.900 17.376 1.00 93.75 97 PHE A N 1
ATOM 728 C CA . PHE A 1 97 ? -2.836 0.022 18.315 1.00 93.75 97 PHE A CA 1
ATOM 729 C C . PHE A 1 97 ? -2.545 1.487 17.956 1.00 93.75 97 PHE A C 1
ATOM 731 O O . PHE A 1 97 ? -3.437 2.333 17.957 1.00 93.75 97 PHE A O 1
ATOM 738 N N . LYS A 1 98 ? -1.298 1.797 17.570 1.00 96.25 98 LYS A N 1
ATOM 739 C CA . LYS A 1 98 ? -0.900 3.154 17.163 1.00 96.25 98 LYS A CA 1
ATOM 740 C C . LYS A 1 98 ? -1.650 3.662 15.935 1.00 96.25 98 LYS A C 1
ATOM 742 O O . LYS A 1 98 ? -1.814 4.873 15.831 1.00 96.25 98 LYS A O 1
ATOM 747 N N . CYS A 1 99 ? -2.080 2.798 15.014 1.00 96.62 99 CYS A N 1
ATOM 748 C CA . CYS A 1 99 ? -2.831 3.254 13.844 1.00 96.62 99 CYS A CA 1
ATOM 749 C C . CYS A 1 99 ? -4.175 3.890 14.224 1.00 96.62 99 CYS A C 1
ATOM 751 O O . CYS A 1 99 ? -4.512 4.915 13.645 1.00 96.62 99 CYS A O 1
ATOM 753 N N . ILE A 1 100 ? -4.863 3.372 15.249 1.00 96.44 100 ILE A N 1
ATOM 754 C CA . ILE A 1 100 ? -6.110 3.958 15.763 1.00 96.44 100 ILE A CA 1
ATOM 755 C C . ILE A 1 100 ? -5.853 5.390 16.231 1.00 96.44 1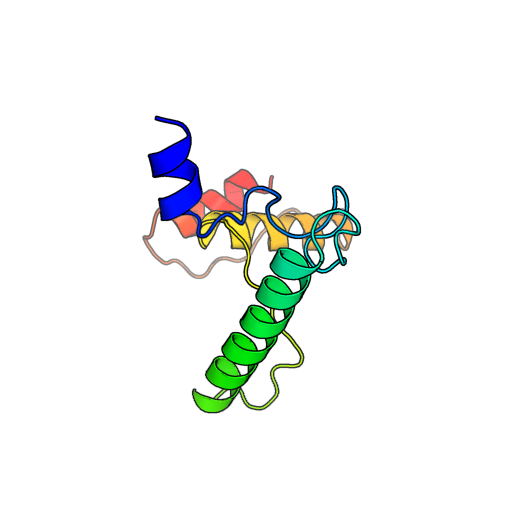00 ILE A C 1
ATOM 757 O O . ILE A 1 100 ? -6.496 6.317 15.767 1.00 96.44 100 ILE A O 1
ATOM 761 N N . ILE A 1 101 ? -4.839 5.583 17.080 1.00 95.62 101 ILE A N 1
ATOM 762 C CA . ILE A 1 101 ? -4.478 6.910 17.605 1.00 95.62 101 ILE A CA 1
ATOM 763 C C . ILE A 1 101 ? -4.009 7.852 16.484 1.00 95.62 101 ILE A C 1
ATOM 765 O O . ILE A 1 101 ? -4.264 9.049 16.525 1.00 95.62 101 ILE A O 1
ATOM 769 N N . THR A 1 102 ? -3.306 7.320 15.481 1.00 96.94 102 THR A N 1
ATOM 770 C CA . THR A 1 102 ? -2.790 8.113 14.352 1.00 96.94 102 THR A CA 1
ATOM 771 C C . THR A 1 102 ? -3.910 8.587 13.423 1.00 96.94 102 THR A C 1
ATOM 773 O O . THR A 1 102 ? -3.754 9.619 12.777 1.00 96.94 102 THR A O 1
ATOM 776 N N . ALA A 1 103 ? -5.023 7.853 13.341 1.00 94.75 103 ALA A N 1
ATOM 777 C CA . ALA A 1 103 ? -6.171 8.217 12.514 1.00 94.75 103 ALA A CA 1
ATOM 778 C C . ALA A 1 103 ? -7.027 9.359 13.105 1.00 94.75 103 ALA A C 1
ATOM 780 O O . ALA A 1 103 ? -7.825 9.936 12.365 1.00 94.75 103 ALA A O 1
ATOM 781 N N . GLY A 1 104 ? -6.817 9.718 14.379 1.00 88.88 104 GLY A N 1
ATOM 782 C CA . GLY A 1 104 ? -7.587 10.741 15.105 1.00 88.88 104 GLY A CA 1
ATOM 783 C C . GLY A 1 104 ? -8.923 10.234 15.634 1.00 88.88 104 GLY A C 1
ATOM 784 O O . GLY A 1 104 ? -9.778 11.099 15.925 1.00 88.88 104 GLY A O 1
#

InterPro domains:
  IPR008829 SepSecS/SepCysS family [PF05889] (3-104)
  IPR015421 Pyridoxal phosphate-dependent transferase, major domain [G3DSA:3.40.640.10] (1-104)
  IPR015424 Pyridoxal phosphate-dependent transferase [SSF53383] (3-104)
  IPR019872 O-phosphoseryl-tRNA(Sec) selenium transferase [PTHR12944] (3-104)

Organism: Timema douglasi (NCBI:txid61478)

Secondary structure (DSSP, 8-state):
-HHHHHHHTTT--S-SS-SS-SSS--TT-HHHHHHHHHHHHHHHHHHHHTT-TT-------SS-HHHHHHHHHHHHHHH-TT-----------HHHHHHHHHH-

Foldseek 3Di:
DVVVVCVVVVNQDPAADDPVDRLDQDPVHNPNNVVQVVVFVVVQVVCCVVPPVPDPGDGDDPDPPLVVLLVVLLVVCVVPVPDDDDDDDDDPDDSVVVSRVVND

Sequence (104 aa):
CLALVARRHYRLGHGIGRSGDLGEVQPKAAGSSLMNKLTNCLVLDVIRFMGVKTSAGCFVVPMATGMSLVLCMLTLKQERPDSKFVLWSRIDQKACFKCIITAG

Radius of gyration: 17.3 Å; chains: 1; bounding box: 45×32×41 Å

pLDDT: mean 94.84, std 4.61, range [62.75, 98.44]